Protein AF-A0A7W2BNE6-F1 (afdb_monomer)

Solvent-accessible surface area (backbone atoms only — not comparable to full-atom values): 4438 Å² total; per-residue (Å²): 131,83,81,79,72,72,78,63,92,84,55,92,68,53,81,68,38,42,33,25,42,61,76,93,54,94,51,45,22,32,26,74,47,70,50,70,48,98,90,35,84,46,25,36,30,33,31,30,68,89,45,79,90,42,69,52,75,44,45,55,89,49,44,43,86,40,80,79,80,82,132

Radius of gyration: 12.2 Å; Cα contacts (8 Å, |Δi|>4): 122; chains: 1; bounding box: 28×32×30 Å

Mean predicted aligned error: 4.11 Å

pLDDT: mean 92.62, std 11.79, range [44.12, 98.56]

Structure (mmCIF, N/CA/C/O backbone):
data_AF-A0A7W2BNE6-F1
#
_entry.id   AF-A0A7W2BNE6-F1
#
loop_
_atom_site.group_PDB
_atom_site.id
_atom_site.type_symbol
_atom_site.label_atom_id
_atom_site.label_alt_id
_atom_site.label_comp_id
_atom_site.label_asym_id
_atom_site.label_entity_id
_atom_site.l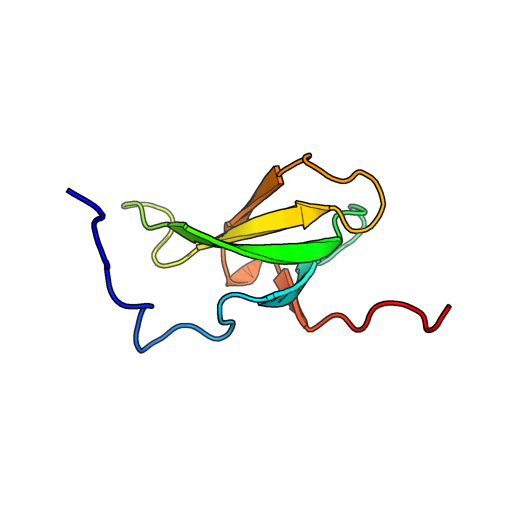abel_seq_id
_atom_site.pdbx_PDB_ins_code
_atom_site.Cartn_x
_atom_site.Cartn_y
_atom_site.Cartn_z
_atom_site.occupancy
_atom_site.B_iso_or_equiv
_atom_site.auth_seq_id
_atom_site.auth_comp_id
_atom_site.auth_asym_id
_atom_site.auth_atom_id
_atom_site.pdbx_PDB_model_num
ATOM 1 N N . MET A 1 1 ? -9.027 -22.355 -10.673 1.00 44.12 1 MET A N 1
ATOM 2 C CA . MET A 1 1 ? -10.041 -21.354 -10.294 1.00 44.12 1 MET A CA 1
ATOM 3 C C . MET A 1 1 ? -9.275 -20.092 -9.970 1.00 44.12 1 MET A C 1
ATOM 5 O O . MET A 1 1 ? -8.448 -20.142 -9.071 1.00 44.12 1 MET A O 1
ATOM 9 N N . MET A 1 2 ? -9.405 -19.044 -10.781 1.00 49.50 2 MET A N 1
ATOM 10 C CA . MET A 1 2 ? -8.897 -17.730 -10.391 1.00 49.50 2 MET A CA 1
ATOM 11 C C . MET A 1 2 ? -9.925 -17.192 -9.400 1.00 49.50 2 MET A C 1
ATOM 13 O O . MET A 1 2 ? -11.093 -17.051 -9.754 1.00 49.50 2 MET A O 1
ATOM 17 N N . ASN A 1 3 ? -9.530 -17.050 -8.137 1.00 52.34 3 ASN A N 1
ATOM 18 C CA . ASN A 1 3 ? -10.322 -16.292 -7.184 1.00 52.34 3 ASN A CA 1
ATOM 19 C C . ASN A 1 3 ? -10.232 -14.834 -7.634 1.00 52.34 3 ASN A C 1
ATOM 21 O O . ASN A 1 3 ? -9.238 -14.168 -7.354 1.00 52.34 3 ASN A O 1
ATOM 25 N N . ASP A 1 4 ? -11.251 -14.351 -8.337 1.00 64.38 4 ASP A N 1
ATOM 26 C CA . ASP A 1 4 ? -11.483 -12.917 -8.504 1.00 64.38 4 ASP A CA 1
ATOM 27 C C . ASP A 1 4 ? -12.043 -12.376 -7.184 1.00 64.38 4 ASP A C 1
ATOM 29 O O . ASP A 1 4 ? -13.166 -11.875 -7.131 1.00 64.38 4 ASP A O 1
ATOM 33 N N . ASP A 1 5 ? -11.300 -12.560 -6.085 1.00 70.38 5 ASP A N 1
ATOM 34 C CA . ASP A 1 5 ? -11.671 -11.963 -4.811 1.00 70.38 5 ASP A CA 1
ATOM 35 C C . ASP A 1 5 ? -11.719 -10.451 -5.050 1.00 70.38 5 ASP A C 1
ATOM 37 O O . ASP A 1 5 ? -10.688 -9.845 -5.383 1.00 70.38 5 ASP A O 1
ATOM 41 N N . PRO A 1 6 ? -12.915 -9.838 -4.970 1.00 87.25 6 PRO A N 1
ATOM 42 C CA . PRO A 1 6 ? -13.066 -8.444 -5.314 1.00 87.25 6 PRO A CA 1
ATOM 43 C C . PRO A 1 6 ? -12.203 -7.626 -4.368 1.00 87.25 6 PRO A C 1
ATOM 45 O O . PRO A 1 6 ? -12.021 -7.961 -3.192 1.00 87.25 6 PRO A O 1
ATOM 48 N N . TRP A 1 7 ? -11.665 -6.531 -4.891 1.00 92.44 7 TRP A N 1
ATOM 49 C CA . TRP A 1 7 ? -10.878 -5.639 -4.068 1.00 92.44 7 TRP A CA 1
ATOM 50 C C . TRP A 1 7 ? -11.716 -5.124 -2.884 1.00 92.44 7 TRP A C 1
ATOM 52 O O . TRP A 1 7 ? -12.909 -4.851 -3.069 1.00 92.44 7 TRP A O 1
ATOM 62 N N . PRO A 1 8 ? -11.147 -4.983 -1.671 1.00 93.75 8 PRO A N 1
ATOM 63 C CA . PRO A 1 8 ? -11.929 -4.561 -0.520 1.00 93.75 8 PRO A CA 1
ATOM 64 C C . PRO A 1 8 ? -12.548 -3.177 -0.736 1.00 93.75 8 PRO A C 1
ATOM 66 O O . PRO A 1 8 ? -11.881 -2.247 -1.190 1.00 93.75 8 PRO A O 1
ATOM 69 N N . SER A 1 9 ? -13.824 -3.021 -0.381 1.00 94.06 9 SER A N 1
ATOM 70 C CA . SER A 1 9 ? -14.560 -1.760 -0.558 1.00 94.06 9 SER A CA 1
ATOM 71 C C . SER A 1 9 ? -14.042 -0.616 0.322 1.00 94.06 9 SER A C 1
ATOM 73 O O . SER A 1 9 ? -14.326 0.545 0.054 1.00 94.06 9 SER A O 1
ATOM 75 N N . ASP A 1 10 ? -13.311 -0.942 1.389 1.00 94.81 10 ASP A N 1
ATOM 76 C CA . ASP A 1 10 ? -12.641 -0.021 2.314 1.00 94.81 10 ASP A CA 1
ATOM 77 C C . ASP A 1 10 ? -11.165 0.231 1.946 1.00 94.81 10 ASP A C 1
ATOM 79 O O . ASP A 1 10 ? -10.439 0.887 2.698 1.00 94.81 10 ASP A O 1
ATOM 83 N N . ALA A 1 11 ? -10.696 -0.284 0.806 1.00 96.19 11 ALA A N 1
ATOM 84 C CA . ALA A 1 11 ? -9.310 -0.132 0.403 1.00 96.19 11 ALA A CA 1
ATOM 85 C C . ALA A 1 11 ? -8.995 1.296 -0.056 1.00 96.19 11 ALA A C 1
ATOM 87 O O . ALA A 1 11 ? -9.603 1.83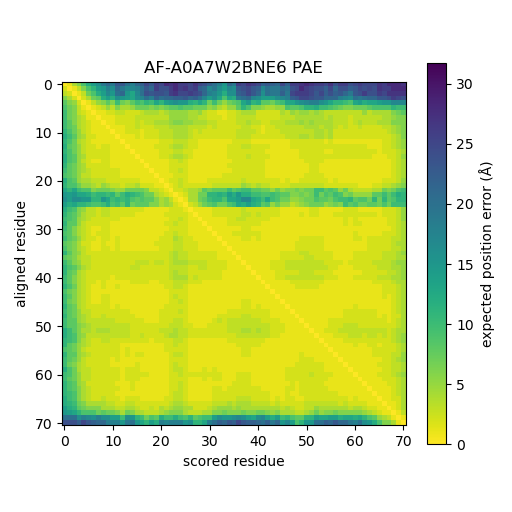5 -0.979 1.00 96.19 11 ALA A O 1
ATOM 88 N N . SER A 1 12 ? -7.980 1.889 0.570 1.00 96.75 12 SER A N 1
ATOM 89 C CA . SER A 1 12 ? -7.436 3.202 0.204 1.00 96.75 12 SER A CA 1
ATOM 90 C C . SER A 1 12 ? -6.531 3.162 -1.028 1.00 96.75 12 SER A C 1
ATOM 92 O O . SER A 1 12 ? -6.257 4.210 -1.601 1.00 96.75 12 SER A O 1
ATOM 94 N N . PHE A 1 13 ? -6.061 1.973 -1.409 1.00 97.69 13 PHE A N 1
ATOM 95 C CA . PHE A 1 13 ? -5.261 1.738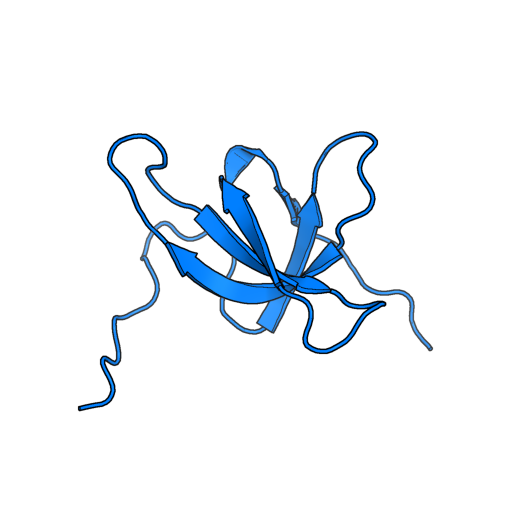 -2.607 1.00 97.69 13 PHE A CA 1
ATOM 96 C C . PHE A 1 13 ? -5.848 0.576 -3.395 1.00 97.69 13 PHE A C 1
ATOM 98 O O . PHE A 1 13 ? -6.417 -0.333 -2.795 1.00 97.69 13 PHE A O 1
ATOM 105 N N . GLN A 1 14 ? -5.666 0.587 -4.707 1.00 96.81 14 GLN A N 1
ATOM 106 C CA . GLN A 1 14 ? -6.077 -0.439 -5.659 1.00 96.81 14 GLN A CA 1
ATOM 107 C C . GLN A 1 14 ? -4.854 -1.093 -6.315 1.00 96.81 14 GLN A C 1
ATOM 109 O O . GLN A 1 14 ? -3.723 -0.628 -6.171 1.00 96.81 14 GLN A O 1
ATOM 114 N N . MET A 1 15 ? -5.078 -2.181 -7.056 1.00 97.19 15 MET A N 1
ATOM 115 C CA . MET A 1 15 ? -4.049 -2.792 -7.903 1.00 97.19 15 MET A CA 1
ATOM 116 C C . MET A 1 15 ? -3.394 -1.741 -8.814 1.00 97.19 15 MET A C 1
ATOM 118 O O . MET A 1 15 ? -4.082 -1.024 -9.538 1.00 97.19 15 MET A O 1
ATOM 122 N N . GLY A 1 16 ? -2.061 -1.680 -8.808 1.00 97.31 16 GLY A N 1
ATOM 123 C CA . GLY A 1 16 ? -1.274 -0.770 -9.643 1.00 97.31 16 GLY A CA 1
ATOM 124 C C . GLY A 1 16 ? -1.030 0.624 -9.058 1.00 97.31 16 GLY A C 1
ATOM 125 O O . GLY A 1 16 ? -0.159 1.325 -9.578 1.00 97.31 16 GLY A O 1
ATOM 126 N N . ASP A 1 17 ? -1.715 1.009 -7.976 1.00 98.19 17 ASP A N 1
ATOM 127 C CA . ASP A 1 17 ? -1.409 2.250 -7.256 1.00 98.19 17 ASP A CA 1
ATOM 128 C C . ASP A 1 17 ? 0.013 2.219 -6.693 1.00 98.19 17 ASP A C 1
ATOM 130 O O . ASP A 1 17 ? 0.584 1.156 -6.450 1.00 98.19 17 ASP A O 1
ATOM 134 N N . TYR A 1 18 ? 0.590 3.391 -6.444 1.00 98.06 18 TYR A N 1
ATOM 135 C CA . TYR A 1 18 ? 1.919 3.500 -5.857 1.00 98.06 18 TYR A CA 1
ATOM 136 C C . TYR A 1 18 ? 1.851 3.926 -4.393 1.00 98.06 18 TYR A C 1
ATOM 138 O O . TYR A 1 18 ? 1.183 4.897 -4.027 1.00 98.06 18 TYR A O 1
ATOM 146 N N . ALA A 1 19 ? 2.597 3.213 -3.555 1.00 98.31 19 ALA A N 1
ATOM 147 C CA . ALA A 1 19 ? 2.685 3.485 -2.131 1.00 98.31 19 ALA A CA 1
ATOM 148 C C . ALA A 1 19 ? 4.115 3.320 -1.612 1.00 98.31 19 ALA A C 1
ATOM 150 O O . ALA A 1 19 ? 4.937 2.589 -2.173 1.00 98.31 19 ALA A O 1
ATOM 151 N N . ALA A 1 20 ? 4.398 3.999 -0.506 1.00 97.62 20 ALA A N 1
ATOM 152 C CA . ALA A 1 20 ? 5.637 3.886 0.244 1.00 97.62 20 ALA A CA 1
ATOM 153 C C . ALA A 1 20 ? 5.347 3.563 1.706 1.00 97.62 20 ALA A C 1
ATOM 155 O O . ALA A 1 20 ? 4.339 3.983 2.272 1.00 97.62 20 ALA A O 1
ATOM 156 N N . LYS A 1 21 ? 6.257 2.832 2.341 1.00 97.38 21 LYS A N 1
A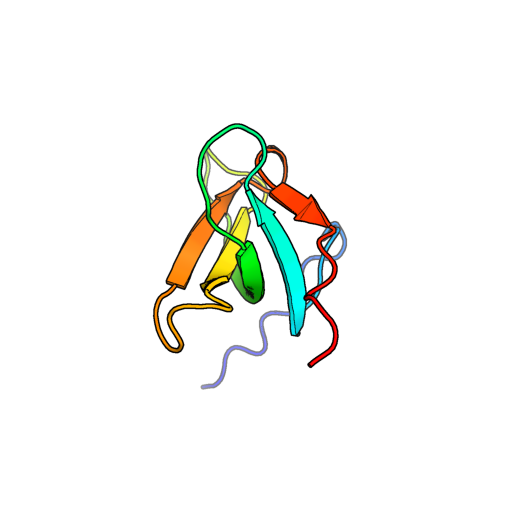TOM 157 C CA . LYS A 1 21 ? 6.242 2.620 3.782 1.00 97.38 21 LYS A CA 1
ATOM 158 C C . LYS A 1 21 ? 6.556 3.931 4.502 1.00 97.38 21 LYS A C 1
ATOM 160 O O . LYS A 1 21 ? 7.551 4.586 4.209 1.00 97.38 21 LYS A O 1
ATOM 165 N N . LYS A 1 22 ? 5.764 4.250 5.525 1.00 95.75 22 LYS A N 1
ATOM 166 C CA . LYS A 1 22 ? 6.008 5.377 6.429 1.00 95.75 22 LYS A CA 1
ATOM 167 C C . LYS A 1 22 ? 7.291 5.182 7.241 1.00 95.75 22 LYS A C 1
ATOM 169 O O . LYS A 1 22 ? 7.635 4.076 7.689 1.00 95.75 22 LYS A O 1
ATOM 174 N N . GLY A 1 23 ? 7.945 6.301 7.535 1.00 88.62 23 GLY A N 1
ATOM 175 C CA . GLY A 1 23 ? 9.125 6.368 8.393 1.00 88.62 23 GLY A CA 1
ATOM 176 C C . GLY A 1 23 ? 10.439 6.160 7.638 1.00 88.62 23 GLY A C 1
ATOM 177 O O . GLY A 1 23 ? 10.543 6.430 6.451 1.0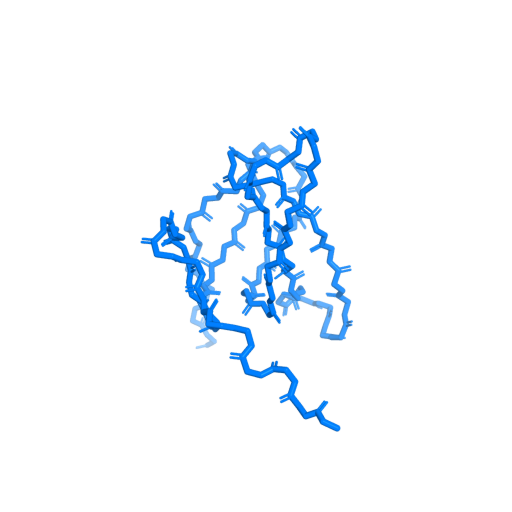0 88.62 23 GLY A O 1
ATOM 178 N N . ARG A 1 24 ? 11.482 5.710 8.348 1.00 79.69 24 ARG A N 1
ATOM 179 C CA . ARG A 1 24 ? 12.862 5.668 7.818 1.00 79.69 24 ARG A CA 1
ATOM 180 C C . ARG A 1 24 ? 13.169 4.497 6.878 1.00 79.69 24 ARG A C 1
ATOM 182 O O . ARG A 1 24 ? 14.246 4.468 6.297 1.00 79.69 24 ARG A O 1
ATOM 189 N N . ALA A 1 25 ? 12.290 3.504 6.789 1.00 78.31 25 ALA A N 1
ATOM 190 C CA . ALA A 1 25 ? 12.555 2.299 6.010 1.00 78.31 25 ALA A CA 1
ATOM 191 C C . ALA A 1 25 ? 12.150 2.502 4.544 1.00 78.31 25 ALA A C 1
ATOM 193 O O . ALA A 1 25 ? 11.019 2.876 4.252 1.00 78.31 25 ALA A O 1
ATOM 194 N N . SER A 1 26 ? 13.082 2.217 3.639 1.00 88.00 26 SER A N 1
ATOM 195 C CA . SER A 1 26 ? 12.983 2.516 2.210 1.00 88.00 26 SER A CA 1
ATOM 196 C C . SER A 1 26 ? 12.252 1.425 1.420 1.00 88.00 26 SER A C 1
ATOM 198 O O . SER A 1 26 ? 12.863 0.795 0.566 1.00 88.00 26 SER A O 1
ATOM 200 N N . TRP A 1 27 ? 10.959 1.197 1.667 1.00 97.50 27 TRP A N 1
ATOM 201 C CA . TRP A 1 27 ? 10.143 0.352 0.778 1.00 97.50 27 TRP A CA 1
ATOM 202 C C . TRP A 1 27 ? 9.105 1.189 0.046 1.00 97.50 27 TRP A C 1
ATOM 204 O O . TRP A 1 27 ? 8.341 1.908 0.687 1.00 97.50 27 TRP A O 1
ATOM 214 N N . ARG A 1 28 ? 9.092 1.125 -1.287 1.00 97.62 28 ARG A N 1
ATOM 215 C CA . ARG A 1 28 ? 8.142 1.860 -2.129 1.00 97.62 28 ARG A CA 1
ATOM 216 C C . ARG A 1 28 ? 8.010 1.232 -3.507 1.00 97.62 28 ARG A C 1
ATOM 218 O O . ARG A 1 28 ? 8.999 0.754 -4.063 1.00 97.62 28 ARG A O 1
ATOM 225 N N . GLY A 1 29 ? 6.801 1.259 -4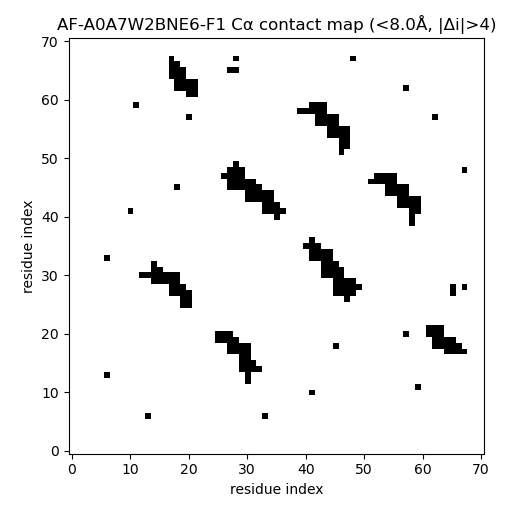.044 1.00 97.94 29 GLY A N 1
ATOM 226 C CA . GLY A 1 29 ? 6.500 0.734 -5.366 1.00 97.94 29 GLY A CA 1
ATOM 227 C C . GLY A 1 29 ? 5.015 0.485 -5.564 1.00 97.94 29 GLY A C 1
ATOM 228 O O . GLY A 1 29 ? 4.203 1.235 -5.022 1.00 97.94 29 GLY A O 1
ATOM 229 N N . LYS A 1 30 ? 4.671 -0.507 -6.384 1.00 98.38 30 LYS A N 1
ATOM 230 C CA . LYS A 1 30 ? 3.294 -0.744 -6.829 1.00 98.38 30 LYS A CA 1
ATOM 231 C C . LYS A 1 30 ? 2.556 -1.673 -5.880 1.00 98.38 30 LYS A C 1
ATOM 233 O O . LYS A 1 30 ? 3.108 -2.681 -5.443 1.00 98.38 30 LYS A O 1
ATOM 238 N N . ILE A 1 31 ? 1.290 -1.379 -5.621 1.00 98.50 31 ILE A N 1
ATOM 239 C CA . ILE A 1 31 ? 0.363 -2.312 -4.994 1.00 98.50 31 ILE A CA 1
ATOM 240 C C . ILE A 1 31 ? 0.096 -3.459 -5.969 1.00 98.50 31 ILE A C 1
ATOM 242 O O . ILE A 1 31 ? -0.368 -3.237 -7.086 1.00 98.50 31 ILE A O 1
ATOM 246 N N . VAL A 1 32 ? 0.372 -4.684 -5.527 1.00 98.12 32 VAL A N 1
ATOM 247 C CA . VAL A 1 32 ? 0.202 -5.917 -6.321 1.00 98.12 32 VAL A CA 1
ATOM 248 C C . VAL A 1 32 ? -0.723 -6.936 -5.656 1.00 98.12 32 VAL A C 1
ATOM 250 O O . VAL A 1 32 ? -0.922 -8.037 -6.159 1.00 98.12 32 VAL A O 1
ATOM 253 N N . GLY A 1 33 ? -1.301 -6.585 -4.510 1.00 97.56 33 GLY A N 1
ATOM 254 C CA . GLY A 1 33 ? -2.232 -7.439 -3.789 1.00 97.56 33 GLY A CA 1
ATOM 255 C C . GLY A 1 33 ? -2.635 -6.847 -2.448 1.00 97.56 33 GLY A C 1
ATOM 256 O O . GLY A 1 33 ? -2.106 -5.822 -2.010 1.00 97.56 33 GLY A O 1
ATOM 257 N N . TRP A 1 34 ? -3.559 -7.524 -1.781 1.00 97.94 34 TRP A N 1
ATOM 258 C CA . TRP A 1 34 ? -4.031 -7.180 -0.447 1.00 97.94 34 TRP A CA 1
ATOM 259 C C . TRP A 1 34 ? -4.112 -8.430 0.426 1.00 97.94 34 TRP A C 1
ATOM 261 O O . TRP A 1 34 ? -4.092 -9.557 -0.068 1.00 97.94 34 TRP A O 1
ATOM 271 N N . TYR A 1 35 ? -4.174 -8.228 1.737 1.00 97.50 35 TYR A N 1
ATOM 272 C CA . TYR A 1 35 ? -4.369 -9.300 2.703 1.00 97.50 35 TYR A CA 1
ATOM 273 C C . TYR A 1 35 ? -5.166 -8.815 3.914 1.00 97.50 35 TYR A C 1
ATOM 275 O O . TYR A 1 35 ? -5.247 -7.615 4.199 1.00 97.50 35 TYR A O 1
ATOM 283 N N . ARG A 1 36 ? -5.737 -9.773 4.646 1.00 97.00 36 ARG A N 1
ATOM 284 C CA . ARG A 1 36 ? -6.387 -9.565 5.942 1.00 97.00 36 ARG A CA 1
ATOM 285 C C . ARG A 1 36 ? -5.989 -10.678 6.898 1.00 97.00 36 ARG A C 1
ATOM 287 O O . ARG A 1 36 ? -5.849 -11.828 6.491 1.00 97.00 36 ARG A O 1
ATOM 294 N N . THR A 1 37 ? -5.810 -10.326 8.161 1.00 97.00 37 THR A N 1
ATOM 295 C CA . THR A 1 37 ? -5.611 -11.265 9.271 1.00 97.00 37 THR A CA 1
ATOM 296 C C . THR A 1 37 ? -6.354 -10.748 10.497 1.00 97.00 37 THR A C 1
ATOM 298 O O . THR A 1 37 ? -6.761 -9.587 10.522 1.00 97.00 37 THR A O 1
ATOM 301 N N . ASP A 1 38 ? -6.460 -11.562 11.548 1.00 97.88 38 ASP A N 1
ATOM 302 C CA . ASP A 1 38 ? -7.052 -11.129 12.823 1.00 97.88 38 ASP A CA 1
ATOM 303 C C . ASP A 1 38 ? -6.332 -9.908 13.424 1.00 97.88 38 ASP A C 1
ATOM 305 O O . ASP A 1 38 ? -6.951 -9.058 14.058 1.00 97.88 38 ASP A O 1
ATOM 309 N N . LEU A 1 39 ? -5.017 -9.790 13.193 1.00 98.06 39 LEU A N 1
ATOM 310 C CA . LEU A 1 39 ? -4.213 -8.653 13.650 1.00 98.06 39 LEU A CA 1
ATOM 311 C C . LEU A 1 39 ? -4.257 -7.464 12.677 1.00 98.06 39 LEU A C 1
ATOM 313 O O . LEU A 1 39 ? -4.143 -6.315 13.094 1.00 98.06 39 LEU A O 1
ATOM 317 N N . THR A 1 40 ? -4.356 -7.723 11.371 1.00 97.88 40 THR A N 1
ATOM 318 C CA . THR A 1 40 ? -4.297 -6.697 10.322 1.00 97.88 40 THR A CA 1
ATOM 319 C C . THR A 1 40 ? -5.603 -6.670 9.545 1.00 97.88 40 THR A C 1
ATOM 321 O O . THR A 1 40 ? -5.780 -7.417 8.583 1.00 97.88 40 THR A O 1
ATOM 324 N N . ALA A 1 41 ? -6.494 -5.756 9.938 1.00 97.00 41 ALA A N 1
ATOM 325 C CA . ALA A 1 41 ? -7.812 -5.604 9.322 1.00 97.00 41 ALA A CA 1
ATOM 326 C C . ALA A 1 41 ? -7.754 -5.334 7.809 1.00 97.00 41 ALA A C 1
ATOM 328 O O . ALA A 1 41 ? -8.665 -5.752 7.100 1.00 97.00 41 ALA A O 1
ATOM 329 N N . LEU A 1 42 ? -6.698 -4.664 7.330 1.00 97.94 42 LEU A N 1
ATOM 330 C CA . LEU A 1 42 ? -6.350 -4.533 5.917 1.00 97.94 42 LEU A CA 1
ATOM 331 C C . LEU A 1 42 ? -4.851 -4.247 5.766 1.00 97.94 42 LEU A C 1
ATOM 333 O O . LEU A 1 42 ? -4.295 -3.374 6.442 1.00 97.94 42 LEU A O 1
ATOM 337 N N . GLY A 1 43 ? -4.201 -4.961 4.857 1.00 98.31 43 GLY A N 1
ATOM 338 C CA . GLY A 1 43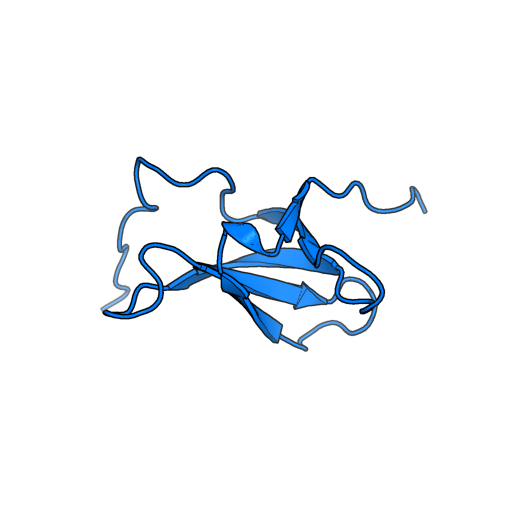 ? -2.835 -4.686 4.442 1.00 98.31 43 GLY A CA 1
ATOM 339 C C . GLY A 1 43 ? -2.631 -4.936 2.955 1.00 98.31 43 GLY A C 1
ATOM 340 O O . GLY A 1 43 ? -3.492 -5.496 2.279 1.00 98.31 43 GLY A O 1
ATOM 341 N N . TYR A 1 44 ? -1.483 -4.497 2.453 1.00 98.50 44 TYR A N 1
ATOM 342 C CA . TYR A 1 44 ? -1.156 -4.500 1.033 1.00 98.50 44 TYR A CA 1
ATOM 343 C C . TYR A 1 44 ? 0.182 -5.174 0.775 1.00 98.50 44 TYR A C 1
ATOM 345 O O . TYR A 1 44 ? 1.115 -5.045 1.571 1.00 98.50 44 TYR A O 1
ATOM 353 N N . ALA A 1 45 ? 0.267 -5.861 -0.359 1.00 98.50 45 ALA A N 1
ATOM 354 C CA . ALA A 1 45 ? 1.512 -6.322 -0.946 1.00 98.50 45 ALA A 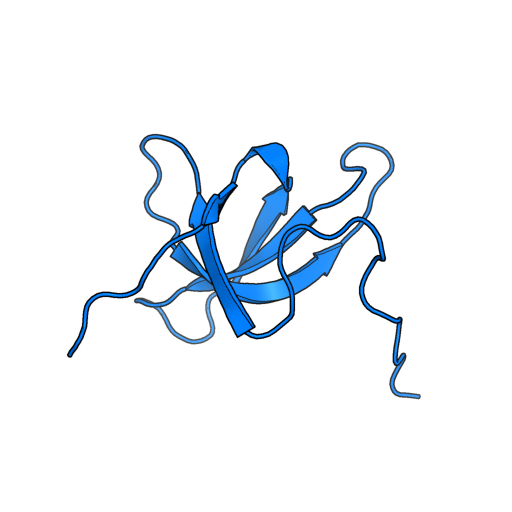CA 1
ATOM 355 C C . ALA A 1 45 ? 2.044 -5.240 -1.889 1.00 98.50 45 ALA A C 1
ATOM 357 O O . ALA A 1 45 ? 1.330 -4.791 -2.787 1.00 98.50 45 ALA A O 1
ATOM 358 N N . ILE A 1 46 ? 3.290 -4.824 -1.670 1.00 98.56 46 ILE A N 1
ATOM 359 C CA . ILE A 1 46 ? 3.966 -3.791 -2.451 1.00 98.56 46 ILE A CA 1
ATOM 360 C C . ILE A 1 46 ? 5.169 -4.417 -3.145 1.00 98.56 46 ILE A C 1
ATOM 362 O O . ILE A 1 46 ? 6.137 -4.797 -2.477 1.00 98.56 46 ILE A O 1
ATOM 366 N N . GLU A 1 47 ? 5.117 -4.494 -4.471 1.00 98.56 47 GLU A N 1
ATOM 367 C CA . GLU A 1 47 ? 6.279 -4.807 -5.299 1.00 98.56 47 GLU A CA 1
ATOM 368 C C . GLU A 1 47 ? 7.208 -3.591 -5.344 1.00 98.56 47 GLU A C 1
ATOM 370 O O . GLU A 1 47 ? 6.763 -2.466 -5.585 1.00 98.56 47 GLU A O 1
ATOM 375 N N . SER A 1 48 ? 8.497 -3.807 -5.089 1.00 97.75 48 SER A N 1
ATOM 376 C CA . SER A 1 48 ? 9.502 -2.748 -5.075 1.00 97.75 48 SER A CA 1
ATOM 377 C C . SER A 1 48 ? 9.655 -2.107 -6.453 1.00 97.75 48 SER A C 1
ATOM 379 O O . SER A 1 48 ? 9.819 -2.783 -7.464 1.00 97.75 48 SER A O 1
ATOM 381 N N . HIS A 1 49 ? 9.680 -0.775 -6.486 1.00 96.75 49 HIS A N 1
ATOM 382 C CA . HIS A 1 49 ? 9.995 -0.030 -7.704 1.00 96.75 49 HIS A CA 1
ATOM 383 C C . HIS A 1 49 ? 11.471 -0.167 -8.117 1.00 96.75 49 HIS A C 1
ATOM 385 O O . HIS A 1 49 ? 11.784 -0.075 -9.297 1.00 96.75 49 HIS A O 1
ATOM 391 N N . TYR A 1 50 ? 12.377 -0.380 -7.156 1.00 95.56 50 TYR A N 1
ATOM 392 C CA . TYR A 1 50 ? 13.827 -0.432 -7.401 1.00 95.56 50 TYR A CA 1
ATOM 393 C C . TYR A 1 50 ? 14.370 -1.856 -7.528 1.00 95.56 50 TYR A C 1
ATOM 395 O O . TYR A 1 50 ? 15.473 -2.051 -8.026 1.00 95.56 50 TYR A O 1
ATOM 403 N N . GLU A 1 51 ? 13.602 -2.846 -7.078 1.00 96.69 51 GLU A N 1
ATOM 404 C CA . GLU A 1 51 ? 13.978 -4.261 -7.080 1.00 96.69 51 GLU A CA 1
ATOM 405 C C . GLU A 1 51 ? 12.808 -5.080 -7.659 1.00 96.69 51 GLU A C 1
ATOM 407 O O . GLU A 1 51 ? 12.057 -5.690 -6.894 1.00 96.69 51 GLU A O 1
ATOM 412 N N . PRO A 1 52 ? 12.594 -5.059 -8.993 1.00 95.25 52 PRO A N 1
ATOM 413 C CA . PRO A 1 52 ? 11.453 -5.725 -9.624 1.00 95.25 52 PRO A CA 1
ATOM 414 C C . PRO A 1 52 ? 11.343 -7.205 -9.238 1.00 95.25 52 PRO A C 1
ATOM 416 O O . PRO A 1 52 ? 12.348 -7.913 -9.166 1.00 95.25 52 PRO A O 1
ATOM 419 N N . GLY A 1 53 ? 10.121 -7.677 -8.989 1.00 96.25 53 GLY A N 1
ATOM 420 C CA . GLY A 1 53 ? 9.833 -9.021 -8.483 1.00 96.25 53 GLY A CA 1
ATOM 421 C C . GLY A 1 53 ? 9.936 -9.179 -6.960 1.00 96.25 53 GLY A C 1
ATOM 422 O O . GLY A 1 53 ? 9.356 -10.119 -6.415 1.00 96.25 53 GLY A O 1
ATOM 423 N N . SER A 1 54 ? 10.606 -8.269 -6.244 1.00 98.19 54 SER A N 1
ATOM 424 C CA . SER A 1 54 ? 10.646 -8.294 -4.778 1.00 98.19 54 SER A CA 1
ATOM 425 C C . SER A 1 54 ? 9.372 -7.693 -4.189 1.00 98.19 54 SER A C 1
ATOM 427 O O . SER A 1 54 ? 9.039 -6.538 -4.453 1.00 98.19 54 SER A O 1
ATOM 429 N N . VAL A 1 55 ? 8.686 -8.447 -3.327 1.00 98.56 55 VAL A N 1
ATOM 430 C CA . VAL A 1 55 ? 7.429 -8.030 -2.688 1.00 98.56 55 VAL A CA 1
ATOM 431 C C . VAL A 1 55 ? 7.567 -8.063 -1.171 1.00 98.56 55 VAL A C 1
ATOM 433 O O . VAL A 1 55 ? 8.094 -9.017 -0.600 1.00 98.56 55 VAL A O 1
ATOM 436 N N . GLN A 1 56 ? 7.045 -7.035 -0.506 1.00 98.44 56 GLN A N 1
ATOM 437 C CA . GLN A 1 56 ? 6.834 -7.038 0.941 1.00 98.44 56 GLN A CA 1
ATOM 438 C C . GLN A 1 56 ? 5.398 -6.640 1.271 1.00 98.44 56 GLN A C 1
ATOM 440 O O . GLN A 1 56 ? 4.722 -5.994 0.471 1.00 98.44 56 GLN A O 1
ATOM 445 N N . ILE A 1 57 ? 4.935 -7.027 2.459 1.00 98.38 57 ILE A N 1
ATOM 446 C CA . ILE A 1 57 ? 3.574 -6.770 2.927 1.00 98.38 57 ILE A CA 1
ATOM 447 C C . ILE A 1 57 ? 3.566 -5.815 4.116 1.00 98.38 57 ILE A C 1
ATOM 449 O O . ILE A 1 57 ? 4.402 -5.914 5.015 1.00 98.38 57 ILE A O 1
ATOM 453 N N . TYR A 1 58 ? 2.600 -4.900 4.126 1.00 98.00 58 TYR A N 1
ATOM 454 C CA . TYR A 1 58 ? 2.450 -3.900 5.176 1.00 98.00 58 TYR A CA 1
ATOM 455 C C . TYR A 1 58 ? 0.980 -3.677 5.539 1.00 98.00 58 TYR A C 1
ATOM 457 O O . TYR A 1 58 ? 0.132 -3.660 4.642 1.00 98.00 58 TYR A O 1
ATOM 465 N N . PRO A 1 59 ? 0.660 -3.415 6.821 1.00 97.88 59 PRO A N 1
ATOM 466 C CA . PRO A 1 59 ? -0.644 -2.884 7.197 1.00 97.88 59 PRO A CA 1
ATOM 467 C C . PRO A 1 59 ? -0.927 -1.568 6.470 1.00 97.88 59 PRO A C 1
ATOM 469 O O . PRO A 1 59 ? -0.022 -0.748 6.298 1.00 97.88 59 PRO A O 1
ATOM 472 N N . ALA A 1 60 ? -2.193 -1.318 6.127 1.00 98.06 60 ALA A N 1
ATOM 473 C CA . ALA A 1 60 ? -2.629 -0.075 5.483 1.00 98.06 60 ALA A CA 1
ATOM 474 C C . ALA A 1 60 ? -2.159 1.184 6.236 1.00 98.06 60 ALA A C 1
ATOM 476 O O . ALA A 1 60 ? -1.771 2.187 5.643 1.00 98.06 60 ALA A O 1
ATOM 477 N N . THR A 1 61 ? -2.135 1.117 7.568 1.00 97.00 61 THR A N 1
ATOM 478 C CA . THR A 1 61 ? -1.722 2.221 8.443 1.00 97.00 61 THR A CA 1
ATOM 479 C C . THR A 1 61 ? -0.233 2.561 8.335 1.00 97.00 61 TH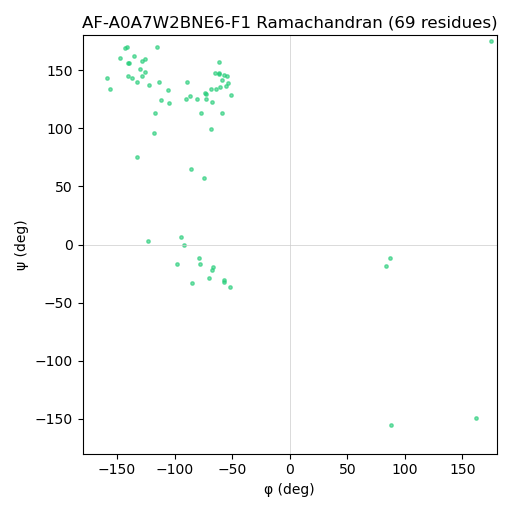R A C 1
ATOM 481 O O . THR A 1 61 ? 0.152 3.692 8.645 1.00 97.00 61 THR A O 1
ATOM 484 N N . ALA A 1 62 ? 0.596 1.625 7.867 1.00 97.69 62 ALA A N 1
ATOM 485 C CA . ALA A 1 62 ? 2.046 1.758 7.771 1.00 97.69 62 ALA A CA 1
ATOM 486 C C . ALA A 1 62 ? 2.530 2.294 6.416 1.00 97.69 62 ALA A C 1
ATOM 488 O O . ALA A 1 62 ? 3.739 2.451 6.244 1.00 97.69 62 ALA A O 1
ATOM 489 N N . ILE A 1 63 ? 1.625 2.576 5.476 1.00 98.12 63 ILE A N 1
ATOM 490 C CA . ILE A 1 63 ? 1.964 3.043 4.129 1.00 98.12 63 ILE A CA 1
ATOM 491 C C . ILE A 1 63 ? 1.239 4.346 3.784 1.00 98.12 63 ILE A C 1
ATOM 493 O O . ILE A 1 63 ? 0.244 4.710 4.415 1.00 98.12 63 ILE A O 1
ATOM 497 N N . GLU A 1 64 ? 1.764 5.067 2.805 1.00 97.88 64 GLU A N 1
ATOM 498 C CA . GLU A 1 64 ? 1.225 6.323 2.291 1.00 97.88 64 GLU A CA 1
ATOM 499 C C . GLU A 1 64 ? 1.346 6.389 0.762 1.00 97.88 64 GLU A C 1
ATOM 501 O O . GLU A 1 64 ? 2.196 5.690 0.200 1.00 97.88 64 GLU A O 1
ATOM 506 N N . PRO A 1 65 ? 0.510 7.195 0.078 1.00 98.00 65 PRO A N 1
ATOM 507 C CA . PRO A 1 65 ? 0.631 7.395 -1.359 1.00 98.00 65 PRO A CA 1
ATOM 508 C C . PRO A 1 65 ? 2.027 7.876 -1.730 1.00 98.00 65 PRO A C 1
ATOM 510 O O . PRO A 1 65 ? 2.593 8.755 -1.080 1.00 98.00 65 PRO A O 1
ATOM 513 N N . TRP A 1 66 ? 2.573 7.306 -2.795 1.00 97.06 66 TRP A N 1
ATOM 514 C CA . TRP A 1 66 ? 3.889 7.668 -3.293 1.00 97.06 66 TRP A CA 1
ATOM 515 C C . TRP A 1 66 ? 3.833 7.870 -4.795 1.00 97.06 66 TRP A C 1
ATOM 517 O O . TRP A 1 66 ? 3.190 7.106 -5.500 1.00 97.06 66 TRP A O 1
ATOM 527 N N . THR A 1 67 ? 4.532 8.882 -5.293 1.00 96.06 67 THR A N 1
ATOM 528 C CA . THR A 1 67 ? 4.664 9.109 -6.731 1.00 96.06 67 THR A CA 1
ATOM 529 C C . THR A 1 67 ? 6.066 8.683 -7.147 1.00 96.06 67 THR A C 1
ATOM 531 O O . THR A 1 67 ? 7.032 9.224 -6.595 1.00 96.06 67 THR A O 1
ATOM 534 N N . PRO A 1 68 ? 6.216 7.739 -8.093 1.00 92.69 68 PRO A N 1
ATOM 535 C CA . PRO A 1 68 ? 7.531 7.401 -8.612 1.00 92.69 68 PRO A CA 1
ATOM 536 C C . PRO A 1 68 ? 8.166 8.624 -9.293 1.00 92.69 68 PRO A C 1
ATOM 538 O O . PRO A 1 68 ? 7.443 9.452 -9.861 1.00 92.69 68 PRO A O 1
ATOM 541 N N . PRO A 1 69 ? 9.503 8.775 -9.243 1.00 89.50 69 PRO A N 1
ATOM 542 C CA . PRO A 1 69 ? 10.197 9.775 -10.042 1.00 89.50 69 PRO A CA 1
ATOM 543 C C . PRO A 1 69 ? 9.826 9.597 -11.515 1.00 89.50 69 PRO A C 1
ATOM 545 O O . PRO A 1 69 ? 9.614 8.474 -11.968 1.00 89.50 69 PRO A O 1
ATOM 548 N N . ARG A 1 70 ? 9.724 10.701 -12.258 1.00 80.88 70 ARG A N 1
ATOM 549 C CA . ARG A 1 70 ? 9.660 10.607 -13.718 1.00 80.88 70 ARG A CA 1
ATOM 550 C C . ARG A 1 70 ? 11.052 10.226 -14.213 1.00 80.88 70 ARG A C 1
ATOM 552 O O . ARG A 1 70 ? 12.015 10.864 -13.784 1.00 80.88 70 ARG A O 1
ATOM 559 N N . ASP A 1 71 ? 11.111 9.199 -15.052 1.00 64.06 71 ASP A N 1
ATOM 560 C CA . ASP A 1 71 ? 12.304 8.851 -15.829 1.00 64.06 71 ASP A CA 1
ATOM 561 C C . ASP A 1 71 ? 12.704 9.995 -16.777 1.00 64.06 71 ASP A C 1
ATOM 563 O O . ASP A 1 71 ? 11.794 10.720 -17.259 1.00 64.06 71 ASP A O 1
#

Secondary structure (DSSP, 8-state):
-----PPPTT-SS-TT-EEEESSSS--EEEEEEEE--SS-SSEEEEEESSSTT-EEEEEGGGEEE--PPP-

Sequence (71 aa):
MMNDDPWPSDASFQMGDYAAKKGRASWRGKIVGWYRTDLTALGYAIESHYEPGSVQIYPATAIEPWTPPRD

Foldseek 3Di:
DPPPPDDDPPDPDDFQFKKAFPDDDGAIATFHAWDDDPVANIKTWGAGPVHGPDIDIDRPVGMDGDDDDDD

Nearest PDB structures (foldseek):
  1vie-assembly1_A  TM=9.490E-01  e=1.619E-07  Escherichia coli
  3sfm-assembly1_A  TM=9.675E-01  e=4.364E-07  Escherichia coli
  2p4t-assembly1_A  TM=9.679E-01  e=5.510E-07  Escherichia coli
  8hkz-assembly1_L141  TM=5.429E-01  e=5.570E-01  Sulfolobus acidocaldarius DSM 639
  8p5d-assembly1_LE0  TM=5.142E-01  e=3.819E+00  Spraguea lophii 42_110